Protein AF-A0A0R2G210-F1 (afdb_monomer_lite)

pLDDT: mean 85.02, std 11.75, range [29.55, 95.38]

Radius of gyration: 14.19 Å; chains: 1; bounding box: 30×45×33 Å

Sequence (131 aa):
MAQQIDLNSPEFEQIEMVLKRPINDLFAQKYPFKNEHFHQIKPGIWVLPATKTIKTDYWFMSMTTNGGQTILGFADTTTDTHGKPEFRDMMSTGMGIRRIREINEAAGNDILRYLYQFKQDGVGTLHKLQK

Foldseek 3Di:
DPPPDDLPDPLLQQKWKWFPAQDDPVNQVVQAAPPWTWDDPDVSWTWTFLDDDPVWTKIWIWHQDPVRIIITWIFTWDQPPVRDTDTDDTGHNSNSLSVVCVVPVVSSVSSVVSSVVCVVVVRIDMDGDDD

Structure (mmCIF, N/CA/C/O backbone):
data_AF-A0A0R2G210-F1
#
_entry.id   AF-A0A0R2G210-F1
#
loop_
_atom_site.group_PDB
_atom_site.id
_atom_site.type_symbol
_atom_site.label_atom_id
_atom_site.label_alt_id
_atom_site.label_comp_id
_atom_site.label_asym_id
_atom_site.label_entity_id
_atom_site.label_seq_id
_atom_site.pdbx_PDB_ins_code
_atom_site.Cartn_x
_atom_site.Cartn_y
_atom_site.Cartn_z
_atom_site.occupancy
_atom_site.B_iso_or_equiv
_atom_site.auth_seq_id
_atom_site.auth_comp_id
_atom_site.auth_asym_id
_atom_site.auth_atom_id
_atom_site.pdbx_PDB_model_num
ATOM 1 N N . MET A 1 1 ? -5.857 21.664 12.047 1.00 29.55 1 MET A N 1
ATOM 2 C CA . MET A 1 1 ? -4.919 21.974 10.947 1.00 29.55 1 MET A CA 1
ATOM 3 C C . MET A 1 1 ? -4.435 20.658 10.366 1.00 29.55 1 MET A C 1
ATOM 5 O O . MET A 1 1 ? -3.957 19.829 11.130 1.00 29.55 1 MET A O 1
ATOM 9 N N . ALA A 1 2 ? -4.657 20.403 9.075 1.00 37.34 2 ALA A N 1
ATOM 10 C CA . ALA A 1 2 ? -4.127 19.205 8.431 1.00 37.34 2 ALA A CA 1
ATOM 11 C C . ALA A 1 2 ? -2.600 19.342 8.376 1.00 37.34 2 ALA A C 1
ATOM 13 O O . ALA A 1 2 ? -2.110 20.308 7.800 1.00 37.34 2 ALA A O 1
ATOM 14 N N . GLN A 1 3 ? -1.860 18.432 9.015 1.00 52.97 3 GLN A N 1
ATOM 15 C CA . GLN A 1 3 ? -0.412 18.370 8.823 1.00 52.97 3 GLN A CA 1
ATOM 16 C C . GLN A 1 3 ? -0.159 18.145 7.331 1.00 52.97 3 GLN A C 1
ATOM 18 O O . GLN A 1 3 ? -0.600 17.140 6.768 1.00 52.97 3 GLN A O 1
ATOM 23 N N . GLN A 1 4 ? 0.484 19.114 6.686 1.00 60.97 4 GLN A N 1
ATOM 24 C CA . GLN A 1 4 ? 0.978 18.958 5.330 1.00 60.97 4 GLN A CA 1
ATOM 25 C C . GLN A 1 4 ? 2.199 18.045 5.425 1.00 60.97 4 GLN A C 1
ATOM 27 O O . GLN A 1 4 ? 3.242 18.442 5.934 1.00 60.97 4 GLN A O 1
ATOM 32 N N . ILE A 1 5 ? 2.019 16.784 5.040 1.00 66.88 5 ILE A N 1
ATOM 33 C CA . ILE A 1 5 ? 3.095 15.798 5.013 1.00 66.88 5 ILE A CA 1
ATOM 34 C C . ILE A 1 5 ? 3.965 16.127 3.797 1.00 66.88 5 ILE A C 1
ATOM 36 O O . ILE A 1 5 ? 3.498 16.012 2.663 1.00 66.88 5 ILE A O 1
ATOM 40 N N . ASP A 1 6 ? 5.202 16.564 4.032 1.00 77.44 6 ASP A N 1
ATOM 41 C CA . ASP A 1 6 ? 6.194 16.707 2.968 1.00 77.44 6 ASP A CA 1
ATOM 42 C C . ASP A 1 6 ? 6.681 15.314 2.556 1.00 77.44 6 ASP A C 1
ATOM 44 O O . ASP A 1 6 ? 7.287 14.592 3.341 1.00 77.44 6 ASP A O 1
ATOM 48 N N . LEU A 1 7 ? 6.384 14.928 1.316 1.00 75.19 7 LEU A N 1
ATOM 49 C CA . LEU A 1 7 ? 6.692 13.605 0.771 1.00 75.19 7 LEU A CA 1
ATOM 50 C C . LEU A 1 7 ? 8.194 13.366 0.559 1.00 75.19 7 LEU A C 1
ATOM 52 O O . LEU A 1 7 ? 8.592 12.228 0.318 1.00 75.19 7 LEU A O 1
ATOM 56 N N . ASN A 1 8 ? 9.007 14.423 0.588 1.00 77.31 8 ASN A N 1
ATOM 57 C CA . ASN A 1 8 ? 10.454 14.338 0.404 1.00 77.31 8 ASN A CA 1
ATOM 58 C C . ASN A 1 8 ? 11.207 14.372 1.740 1.00 77.31 8 ASN A C 1
ATOM 60 O O . ASN A 1 8 ? 12.433 14.248 1.757 1.00 77.31 8 ASN A O 1
ATOM 64 N N . SER A 1 9 ? 10.497 14.552 2.855 1.00 83.00 9 SER A N 1
ATOM 65 C CA . SER A 1 9 ? 11.123 14.645 4.163 1.00 83.00 9 SER A CA 1
ATOM 66 C C . SER A 1 9 ? 11.419 13.249 4.735 1.00 83.00 9 SER A C 1
ATOM 68 O O . SER A 1 9 ? 10.664 12.303 4.490 1.00 83.00 9 SER A O 1
ATOM 70 N N . PRO A 1 10 ? 12.492 13.074 5.528 1.00 83.62 10 PRO A N 1
ATOM 71 C CA . PRO A 1 10 ? 12.777 11.799 6.195 1.00 83.62 10 PRO A CA 1
ATOM 72 C C . PRO A 1 10 ? 11.634 11.316 7.103 1.00 83.62 10 PRO A C 1
ATOM 74 O O . PRO A 1 10 ? 11.464 10.122 7.335 1.00 83.62 10 PRO A O 1
ATOM 77 N N . GLU A 1 11 ? 10.818 12.237 7.617 1.00 84.69 11 GLU A N 1
ATOM 78 C CA . GLU A 1 11 ? 9.634 11.931 8.418 1.00 84.69 11 GLU A CA 1
ATOM 79 C C . GLU A 1 11 ? 8.543 11.224 7.611 1.00 84.69 11 GLU A C 1
ATOM 81 O O . GLU A 1 11 ? 7.731 10.515 8.207 1.00 84.69 11 GLU A O 1
ATOM 86 N N . PHE A 1 12 ? 8.517 11.381 6.283 1.00 85.75 12 PHE A N 1
ATOM 87 C CA . PHE A 1 12 ? 7.564 10.681 5.430 1.00 85.75 12 PHE A CA 1
ATOM 88 C C . PHE A 1 12 ? 7.731 9.166 5.511 1.00 85.75 12 PHE A C 1
ATOM 90 O O . PHE A 1 12 ? 6.740 8.448 5.567 1.00 85.75 12 PHE A O 1
ATOM 97 N N . GLU A 1 13 ? 8.962 8.662 5.619 1.00 88.88 13 GLU A N 1
ATOM 98 C CA . GLU A 1 13 ? 9.223 7.225 5.773 1.00 88.88 13 GLU A CA 1
ATOM 99 C C . GLU A 1 13 ? 8.646 6.644 7.067 1.00 88.88 13 GLU A C 1
ATOM 101 O O . GLU A 1 13 ? 8.501 5.433 7.198 1.00 88.88 13 GLU A O 1
ATOM 106 N N . GLN A 1 14 ? 8.287 7.489 8.029 1.00 87.38 14 GLN A N 1
ATOM 107 C CA . GLN A 1 14 ? 7.692 7.078 9.298 1.00 87.38 14 GLN A CA 1
ATOM 108 C C . GLN A 1 14 ? 6.160 7.108 9.257 1.00 87.38 14 GLN A C 1
ATOM 110 O O . GLN A 1 14 ? 5.519 6.994 10.298 1.00 87.38 14 GLN A O 1
ATOM 115 N N . ILE A 1 15 ? 5.556 7.301 8.081 1.00 89.44 15 ILE A N 1
ATOM 116 C CA . ILE A 1 15 ? 4.104 7.320 7.925 1.00 89.44 15 ILE A CA 1
ATOM 117 C C . ILE A 1 15 ? 3.546 5.902 7.787 1.00 89.44 15 ILE A C 1
ATOM 119 O O . ILE A 1 15 ? 4.014 5.105 6.972 1.00 89.44 15 ILE A O 1
ATOM 123 N N . GLU A 1 16 ? 2.473 5.635 8.525 1.00 89.94 16 GLU A N 1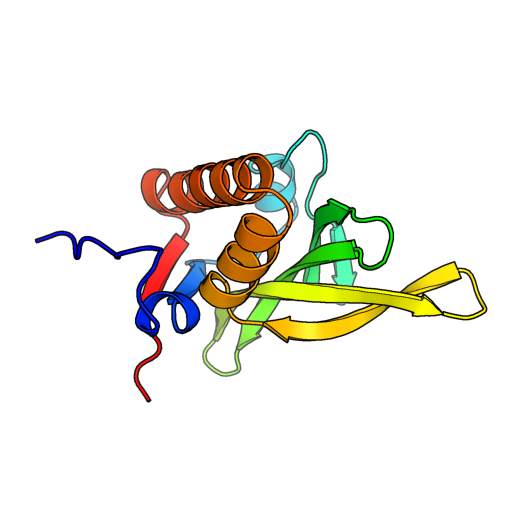
ATOM 124 C CA . GLU A 1 16 ? 1.660 4.427 8.439 1.00 89.94 16 GLU A CA 1
ATOM 125 C C . GLU A 1 16 ? 0.211 4.753 8.082 1.00 89.94 16 GLU A C 1
ATOM 127 O O . GLU A 1 16 ? -0.398 5.682 8.612 1.00 89.94 16 GLU A O 1
ATOM 132 N N . MET A 1 17 ? -0.370 3.948 7.202 1.00 93.12 17 MET A N 1
ATOM 133 C CA . MET A 1 17 ? -1.799 3.906 6.950 1.00 93.12 17 MET A CA 1
ATOM 134 C C . MET A 1 17 ? -2.441 2.967 7.965 1.00 93.12 17 MET A C 1
ATOM 136 O O . MET A 1 17 ? -2.272 1.751 7.893 1.00 93.12 17 MET A O 1
ATOM 140 N N . VAL A 1 18 ? -3.212 3.540 8.884 1.00 93.00 18 VAL A N 1
ATOM 141 C CA . VAL A 1 18 ? -4.000 2.798 9.868 1.00 93.00 18 VAL A CA 1
ATOM 142 C C . VAL A 1 18 ? -5.445 2.751 9.392 1.00 93.00 18 VAL A C 1
ATOM 144 O O . VAL A 1 18 ? -6.092 3.785 9.215 1.00 93.00 18 VAL A O 1
ATOM 147 N N . LEU A 1 19 ? -5.965 1.548 9.185 1.00 93.19 19 LEU A N 1
ATOM 148 C CA . LEU A 1 19 ? -7.356 1.295 8.840 1.00 93.19 19 LEU A CA 1
ATOM 149 C C . LEU A 1 19 ? -8.199 1.205 10.115 1.00 93.19 19 LEU A C 1
ATOM 151 O O . LEU A 1 19 ? -7.799 0.610 11.116 1.00 93.19 19 LEU A O 1
ATOM 155 N N . LYS A 1 20 ? -9.411 1.765 10.071 1.00 91.81 20 LYS A N 1
ATOM 156 C CA . LYS A 1 20 ? -10.354 1.726 11.202 1.00 91.81 20 LYS A CA 1
ATOM 157 C C . LYS A 1 20 ? -10.905 0.328 11.474 1.00 91.81 20 LYS A C 1
ATOM 159 O O . LYS A 1 20 ? -11.448 0.085 12.549 1.00 91.81 20 LYS A O 1
ATOM 164 N N . ARG A 1 21 ? -10.859 -0.552 10.473 1.00 90.38 21 ARG A N 1
ATOM 165 C CA . ARG A 1 21 ? -11.337 -1.934 10.536 1.00 90.38 21 ARG A CA 1
ATOM 166 C C . ARG A 1 21 ? -10.404 -2.837 9.726 1.00 90.38 21 ARG A C 1
ATOM 168 O O . ARG A 1 21 ? -9.824 -2.352 8.752 1.00 90.38 21 ARG A O 1
ATOM 175 N N . PRO A 1 22 ? -10.312 -4.129 10.078 1.00 91.12 22 PRO A N 1
ATOM 176 C CA . PRO A 1 22 ? -9.615 -5.113 9.263 1.00 91.12 22 PRO A CA 1
ATOM 177 C C . PRO A 1 22 ? -10.175 -5.191 7.846 1.00 91.12 22 PRO A C 1
ATOM 179 O O . PRO A 1 22 ? -11.379 -5.015 7.632 1.00 91.12 22 PRO A O 1
ATOM 182 N N . ILE A 1 23 ? -9.300 -5.507 6.891 1.00 92.00 23 ILE A N 1
ATOM 183 C CA . ILE A 1 23 ? -9.722 -5.836 5.530 1.00 92.00 23 ILE A CA 1
ATOM 184 C C . ILE A 1 23 ? -10.561 -7.122 5.572 1.00 92.00 23 ILE A C 1
ATOM 186 O O . ILE A 1 23 ? -10.225 -8.093 6.254 1.00 92.00 23 ILE A O 1
ATOM 190 N N . ASN A 1 24 ? -11.670 -7.099 4.840 1.00 92.56 24 ASN A N 1
ATOM 191 C CA . ASN A 1 24 ? -12.559 -8.225 4.578 1.00 92.56 24 ASN A CA 1
ATOM 192 C C . ASN A 1 24 ? -12.950 -8.229 3.089 1.00 92.56 24 ASN A C 1
ATOM 194 O O . ASN A 1 24 ? -12.565 -7.318 2.355 1.00 92.56 24 ASN A O 1
ATOM 198 N N . ASP A 1 25 ? -13.748 -9.205 2.652 1.00 93.75 25 ASP A N 1
ATOM 199 C CA . ASP A 1 25 ? -14.158 -9.321 1.243 1.00 93.75 25 ASP A CA 1
ATOM 200 C C . ASP A 1 25 ? -14.859 -8.063 0.717 1.00 93.75 25 ASP A C 1
ATOM 202 O O . ASP A 1 25 ? -14.602 -7.622 -0.401 1.00 93.75 25 ASP A O 1
ATOM 206 N N . LEU A 1 26 ? -15.709 -7.435 1.538 1.00 95.19 26 LEU A N 1
ATOM 207 C CA . LEU A 1 26 ? -16.402 -6.205 1.156 1.00 95.19 26 LEU A CA 1
ATOM 208 C C . LEU A 1 26 ? -15.415 -5.052 0.934 1.00 95.19 26 LEU A C 1
ATOM 210 O O . LEU A 1 26 ? -15.547 -4.304 -0.032 1.00 95.19 26 LEU A O 1
ATOM 214 N N . PHE A 1 27 ? -14.418 -4.908 1.811 1.00 94.44 27 PHE A N 1
ATOM 215 C CA . PHE A 1 27 ? -13.350 -3.926 1.640 1.00 94.44 27 PHE A CA 1
ATOM 216 C C . PHE A 1 27 ? -12.541 -4.225 0.373 1.00 94.44 27 PHE A C 1
ATOM 218 O O . PHE A 1 27 ? -12.317 -3.324 -0.431 1.00 94.44 27 PHE A O 1
ATOM 225 N N . ALA A 1 28 ? -12.152 -5.487 0.170 1.00 94.31 28 ALA A N 1
ATOM 226 C CA . ALA A 1 28 ? -11.374 -5.921 -0.985 1.00 94.31 28 ALA A CA 1
ATOM 227 C C . ALA A 1 28 ? -12.091 -5.646 -2.316 1.00 94.31 28 ALA A C 1
ATOM 229 O O . ALA A 1 28 ? -11.458 -5.206 -3.273 1.00 94.31 28 ALA A O 1
ATOM 230 N N . GLN A 1 29 ? -13.409 -5.846 -2.374 1.00 94.62 29 GLN A N 1
ATOM 231 C CA . GLN A 1 29 ? -14.220 -5.536 -3.556 1.00 94.62 29 GLN A CA 1
ATOM 232 C C . GLN A 1 29 ? -14.398 -4.030 -3.764 1.00 94.62 29 GLN A C 1
ATOM 234 O O . GLN A 1 29 ? -14.340 -3.554 -4.895 1.00 94.62 29 GLN A O 1
ATOM 239 N N . LYS A 1 30 ? -14.608 -3.273 -2.679 1.00 95.38 30 LYS A N 1
ATOM 240 C CA . LYS A 1 30 ? -14.861 -1.828 -2.741 1.00 95.38 30 LYS A CA 1
ATOM 241 C C . LYS A 1 30 ? -13.624 -1.024 -3.151 1.00 95.38 30 LYS A C 1
ATOM 243 O O . LYS A 1 30 ? -13.769 0.019 -3.784 1.00 95.38 30 LYS A O 1
ATOM 248 N N . TYR A 1 31 ? -12.435 -1.492 -2.780 1.00 94.69 31 TYR A N 1
ATOM 249 C CA . TYR A 1 31 ? -11.176 -0.777 -2.972 1.00 94.69 31 TYR A CA 1
ATOM 250 C C . TYR A 1 31 ? -10.199 -1.574 -3.852 1.00 94.69 31 TYR A C 1
ATOM 252 O O . TYR A 1 31 ? -9.238 -2.140 -3.332 1.00 94.69 31 TYR A O 1
ATOM 260 N N . PRO A 1 32 ? -10.425 -1.648 -5.178 1.00 94.94 32 PRO A N 1
ATOM 261 C CA . PRO A 1 32 ? -9.430 -2.175 -6.104 1.00 94.94 32 PRO A CA 1
ATOM 262 C C . PRO A 1 32 ? -8.300 -1.172 -6.355 1.00 94.94 32 PRO A C 1
ATOM 264 O O . PRO A 1 32 ? -8.503 0.044 -6.322 1.00 94.94 32 PRO A O 1
ATOM 267 N N . PHE A 1 33 ? -7.128 -1.681 -6.730 1.00 94.81 33 PHE A N 1
ATOM 268 C CA . PHE A 1 33 ? -6.026 -0.880 -7.257 1.00 94.81 33 PHE A CA 1
ATOM 269 C C . PHE A 1 33 ? -5.613 -1.402 -8.632 1.00 94.81 33 PHE A C 1
ATOM 271 O O . PHE A 1 33 ? -5.212 -2.550 -8.764 1.00 94.81 33 PHE A O 1
ATOM 278 N N . LYS A 1 34 ? -5.707 -0.566 -9.675 1.00 91.00 34 LYS A N 1
ATOM 279 C CA . LYS A 1 34 ? -5.347 -0.934 -11.063 1.00 91.00 34 LYS A CA 1
ATOM 280 C C . LYS A 1 34 ? -5.999 -2.246 -11.550 1.00 91.00 34 LYS A C 1
ATOM 282 O O . LYS A 1 34 ? -5.366 -3.019 -12.258 1.00 91.00 34 LYS A O 1
ATOM 287 N N . ASN A 1 35 ? -7.275 -2.447 -11.207 1.00 89.62 35 ASN A N 1
ATOM 288 C CA . ASN A 1 35 ? -8.085 -3.650 -11.478 1.00 89.62 35 ASN A CA 1
ATOM 289 C C . ASN A 1 35 ? -7.719 -4.901 -10.662 1.00 89.62 35 ASN A C 1
ATOM 291 O O . ASN A 1 35 ? -8.352 -5.937 -10.841 1.00 89.62 35 ASN A O 1
ATOM 295 N N . GLU A 1 36 ? -6.755 -4.804 -9.751 1.00 93.12 36 GLU A N 1
ATOM 296 C CA . GLU A 1 36 ? -6.431 -5.859 -8.797 1.00 93.12 36 GLU A CA 1
ATOM 297 C C . GLU A 1 36 ? -7.183 -5.637 -7.481 1.00 93.12 36 GLU A C 1
ATOM 299 O O . GLU A 1 36 ? -7.482 -4.501 -7.094 1.00 93.12 36 GLU A O 1
ATOM 304 N N . HIS A 1 37 ? -7.466 -6.727 -6.772 1.00 94.38 37 HIS A N 1
ATOM 305 C CA . HIS A 1 37 ? -8.163 -6.707 -5.489 1.00 94.38 37 HIS A CA 1
ATOM 306 C C . HIS A 1 37 ? -7.274 -7.242 -4.368 1.00 94.38 37 HIS A C 1
ATOM 308 O O . HIS A 1 37 ? -6.300 -7.95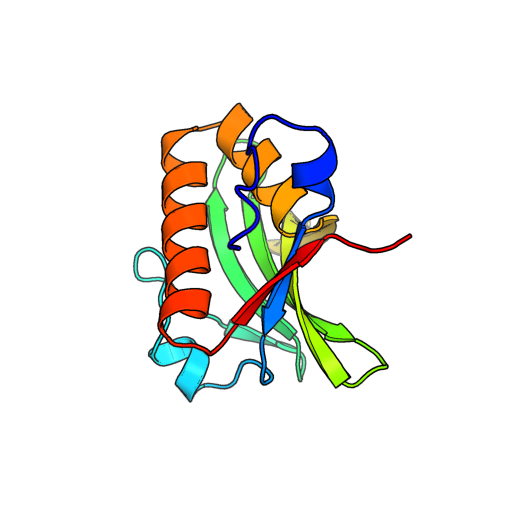7 -4.596 1.00 94.38 37 HIS A O 1
ATOM 314 N N . PHE A 1 38 ? -7.604 -6.884 -3.127 1.00 94.50 38 PHE A N 1
ATOM 315 C CA . PHE A 1 38 ? -6.972 -7.535 -1.988 1.00 94.50 38 PHE A CA 1
ATOM 316 C C . PHE A 1 38 ? -7.352 -9.018 -1.960 1.00 94.50 38 PHE A C 1
ATOM 318 O O . PHE A 1 38 ? -8.528 -9.372 -2.016 1.00 94.50 38 PHE A O 1
ATOM 325 N N . HIS A 1 39 ? -6.351 -9.874 -1.791 1.00 92.19 39 HIS A N 1
ATOM 326 C CA . HIS A 1 39 ? -6.518 -11.309 -1.619 1.00 92.19 39 HIS A CA 1
ATOM 327 C C . HIS A 1 39 ? -6.036 -11.728 -0.237 1.00 92.19 39 HIS A C 1
ATOM 329 O O . HIS A 1 39 ? -4.955 -11.336 0.211 1.00 92.19 39 HIS A O 1
ATOM 335 N N . GLN A 1 40 ? -6.838 -12.539 0.446 1.00 91.88 40 GLN A N 1
ATOM 336 C CA . GLN A 1 40 ? -6.449 -13.099 1.728 1.00 91.88 40 GLN A CA 1
ATOM 337 C C . GLN A 1 40 ? -5.503 -14.279 1.505 1.00 91.88 40 GLN A C 1
ATOM 339 O O . GLN A 1 40 ? -5.887 -15.284 0.914 1.00 91.88 40 GLN A O 1
ATOM 344 N N . ILE A 1 41 ? -4.269 -14.170 1.999 1.00 87.62 41 ILE A N 1
ATOM 345 C CA . ILE A 1 41 ? -3.274 -15.256 1.903 1.00 87.62 41 ILE A CA 1
ATOM 346 C C . ILE A 1 41 ? -3.215 -16.103 3.174 1.00 87.62 41 ILE A C 1
ATOM 348 O O . ILE A 1 41 ? -2.810 -17.263 3.133 1.00 87.62 41 ILE A O 1
ATOM 352 N N . LYS A 1 42 ? -3.615 -15.522 4.309 1.00 85.75 42 LYS A N 1
ATOM 353 C CA . LYS A 1 42 ? -3.787 -16.169 5.617 1.00 85.75 42 LYS A CA 1
ATOM 354 C C . LYS A 1 42 ? -4.878 -15.417 6.388 1.00 85.75 42 LYS A C 1
ATOM 356 O O . LYS A 1 42 ? -5.107 -14.245 6.087 1.00 85.75 42 LYS A O 1
ATOM 361 N N . PRO A 1 43 ? -5.529 -16.024 7.395 1.00 85.81 43 PRO A N 1
ATOM 362 C CA . PRO A 1 43 ? -6.513 -15.322 8.216 1.00 85.81 43 PRO A CA 1
ATOM 363 C C . PRO A 1 43 ? -5.968 -13.986 8.744 1.00 85.81 43 PRO A C 1
ATOM 365 O O . PRO A 1 43 ? -4.933 -13.947 9.405 1.00 85.81 43 PRO A O 1
ATOM 368 N N . GLY A 1 44 ? -6.645 -12.888 8.403 1.00 83.94 44 GLY A N 1
ATOM 369 C CA . GLY A 1 44 ? -6.262 -11.530 8.812 1.00 83.94 44 GLY A CA 1
ATOM 370 C C . GLY A 1 44 ? -5.082 -10.901 8.056 1.00 83.94 44 GLY A C 1
ATOM 371 O O . GLY A 1 44 ? -4.760 -9.749 8.336 1.00 83.94 44 GLY A O 1
ATOM 372 N N . ILE A 1 45 ? -4.474 -11.603 7.091 1.00 87.50 45 ILE A N 1
ATOM 373 C CA . ILE A 1 45 ? -3.397 -11.086 6.236 1.00 87.50 45 ILE A CA 1
ATOM 374 C C . ILE A 1 45 ? -3.894 -11.000 4.797 1.00 87.50 45 ILE A C 1
ATOM 376 O O . ILE A 1 45 ? -4.164 -12.015 4.147 1.00 87.50 45 ILE A O 1
ATOM 380 N N . TRP A 1 46 ? -3.967 -9.769 4.304 1.00 92.56 46 TRP A N 1
ATOM 381 C CA . TRP A 1 46 ? -4.422 -9.449 2.956 1.00 92.56 46 TRP A CA 1
ATOM 382 C C . TRP A 1 46 ? -3.315 -8.770 2.176 1.00 92.56 46 TRP A C 1
ATOM 384 O O . TRP A 1 46 ? -2.602 -7.925 2.720 1.00 92.56 46 TRP A O 1
ATOM 394 N N . VAL A 1 47 ? -3.198 -9.121 0.901 1.00 92.88 47 VAL A N 1
ATOM 395 C CA . VAL A 1 47 ? -2.179 -8.572 0.010 1.00 92.88 47 VAL A CA 1
ATOM 396 C C . VAL A 1 47 ? -2.787 -8.118 -1.305 1.00 92.88 47 VAL A C 1
ATOM 398 O O . VAL A 1 47 ? -3.783 -8.676 -1.757 1.00 92.88 47 VAL A O 1
ATOM 401 N N . LEU A 1 48 ? -2.192 -7.096 -1.905 1.00 93.25 48 LEU A N 1
ATOM 402 C CA . LEU A 1 48 ? -2.603 -6.527 -3.188 1.00 93.25 48 LEU A CA 1
ATOM 403 C C . LEU A 1 48 ? -1.343 -6.070 -3.934 1.00 93.25 4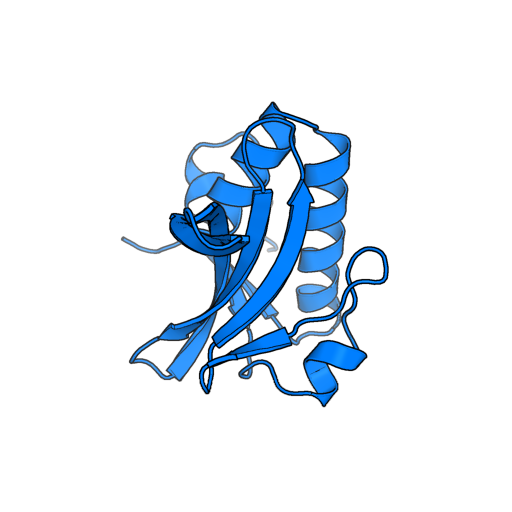8 LEU A C 1
ATOM 405 O O . LEU A 1 48 ? -0.524 -5.377 -3.323 1.00 93.25 48 LEU A O 1
ATOM 409 N N . PRO A 1 49 ? -1.151 -6.415 -5.218 1.00 91.44 49 PRO A N 1
ATOM 410 C CA . PRO A 1 49 ? -0.017 -5.913 -5.986 1.00 91.44 49 PRO A CA 1
ATOM 411 C C . PRO A 1 49 ? -0.022 -4.378 -6.031 1.00 91.44 49 PRO A C 1
ATOM 413 O O . PRO A 1 49 ? -1.023 -3.763 -6.392 1.00 91.44 49 PRO A O 1
ATOM 416 N N . ALA A 1 50 ? 1.097 -3.747 -5.672 1.00 90.81 50 ALA A N 1
ATOM 417 C CA . ALA A 1 50 ? 1.252 -2.294 -5.743 1.00 90.81 50 ALA A CA 1
ATOM 418 C C . ALA A 1 50 ? 1.998 -1.879 -7.013 1.00 90.81 50 ALA A C 1
ATOM 420 O O . ALA A 1 50 ? 1.569 -0.997 -7.754 1.00 90.81 50 ALA A O 1
ATOM 421 N N . THR A 1 51 ? 3.135 -2.511 -7.286 1.00 88.00 51 THR A N 1
ATOM 422 C CA . THR A 1 51 ? 3.872 -2.302 -8.533 1.00 88.00 51 THR A CA 1
ATOM 423 C C . THR A 1 51 ? 4.843 -3.448 -8.773 1.00 88.00 51 THR A C 1
ATOM 425 O O . THR A 1 51 ? 5.293 -4.107 -7.839 1.00 88.00 51 THR A O 1
ATOM 428 N N . LYS A 1 52 ? 5.189 -3.661 -10.037 1.00 81.75 52 LYS A N 1
ATOM 429 C CA . LYS A 1 52 ? 6.149 -4.664 -10.481 1.00 81.75 52 LYS A CA 1
ATOM 430 C C . LYS A 1 52 ? 7.319 -3.961 -11.144 1.00 81.75 52 LYS A C 1
ATOM 432 O O . LYS A 1 52 ? 7.128 -3.133 -12.034 1.00 81.75 52 LYS A O 1
ATOM 437 N N . THR A 1 53 ? 8.528 -4.290 -10.713 1.00 73.69 53 THR A N 1
ATOM 438 C CA . THR A 1 53 ? 9.762 -3.855 -11.372 1.00 73.69 53 THR A CA 1
ATOM 439 C C . THR A 1 53 ? 10.494 -5.073 -11.925 1.00 73.69 53 THR A C 1
ATOM 441 O O . THR A 1 53 ? 10.131 -6.211 -11.646 1.00 73.69 53 THR A O 1
ATOM 444 N N . ILE A 1 54 ? 11.557 -4.854 -12.703 1.00 73.00 54 ILE A N 1
ATOM 445 C CA . ILE A 1 54 ? 12.373 -5.955 -13.244 1.00 73.00 54 ILE A CA 1
ATOM 446 C C . ILE A 1 54 ? 13.014 -6.791 -12.119 1.00 73.00 54 ILE A C 1
ATOM 448 O O . ILE A 1 54 ? 13.277 -7.974 -12.310 1.00 73.00 54 ILE A O 1
ATOM 452 N N . LYS A 1 55 ? 13.289 -6.180 -10.958 1.00 70.31 55 LYS A N 1
ATOM 453 C CA . LYS A 1 55 ? 14.052 -6.805 -9.865 1.00 70.31 55 LYS A CA 1
ATOM 454 C C . LYS A 1 55 ? 13.211 -7.175 -8.647 1.00 70.31 55 LYS A C 1
ATOM 456 O O . LYS A 1 55 ? 13.601 -8.064 -7.897 1.00 70.31 55 LYS A O 1
ATOM 461 N N . THR A 1 56 ? 12.110 -6.470 -8.423 1.00 75.88 56 THR A N 1
ATOM 462 C CA . THR A 1 56 ? 11.335 -6.559 -7.184 1.00 75.88 56 THR A CA 1
ATOM 463 C C . THR A 1 56 ? 9.871 -6.256 -7.454 1.00 75.88 56 THR A C 1
ATOM 465 O O . THR A 1 56 ? 9.546 -5.264 -8.115 1.00 75.88 56 THR A O 1
ATOM 468 N N . ASP A 1 57 ? 9.005 -7.086 -6.891 1.00 86.00 57 ASP A N 1
ATOM 469 C CA . ASP A 1 57 ? 7.565 -6.874 -6.877 1.00 86.00 57 ASP A CA 1
ATOM 470 C C . ASP A 1 57 ? 7.189 -6.285 -5.512 1.00 86.00 57 ASP A C 1
ATOM 472 O O . ASP A 1 57 ? 7.511 -6.862 -4.473 1.00 86.00 57 ASP A O 1
ATOM 476 N N . TYR A 1 58 ? 6.521 -5.134 -5.511 1.00 88.25 58 TYR A N 1
ATOM 477 C CA . TYR A 1 58 ? 6.027 -4.477 -4.304 1.00 88.25 58 TYR A CA 1
ATOM 478 C C . TYR A 1 58 ? 4.545 -4.768 -4.129 1.00 88.25 58 TYR A C 1
ATOM 480 O O . TYR A 1 58 ? 3.745 -4.574 -5.050 1.00 88.25 58 TYR A O 1
ATOM 488 N N . TRP A 1 59 ? 4.172 -5.170 -2.921 1.00 90.88 59 TRP A N 1
ATOM 489 C CA . TRP A 1 59 ? 2.799 -5.492 -2.556 1.00 90.88 59 TRP A CA 1
ATOM 490 C C . TRP A 1 59 ? 2.359 -4.642 -1.377 1.00 90.88 59 TRP A C 1
ATOM 492 O O . TRP A 1 59 ? 3.126 -4.426 -0.441 1.00 90.88 59 TRP A O 1
ATOM 502 N N . PHE A 1 60 ? 1.107 -4.198 -1.396 1.00 91.00 60 PHE A N 1
ATOM 503 C CA . PHE A 1 60 ? 0.438 -3.770 -0.179 1.00 91.00 60 PHE A CA 1
ATOM 504 C C . PHE A 1 60 ? 0.225 -4.989 0.708 1.00 91.00 60 PHE A C 1
ATOM 506 O O . PHE A 1 60 ? -0.230 -6.029 0.229 1.00 91.00 60 PHE A O 1
ATOM 513 N N . MET A 1 61 ? 0.495 -4.841 1.999 1.00 91.19 61 MET A N 1
ATOM 514 C CA . MET A 1 61 ? 0.266 -5.887 2.985 1.00 91.19 61 MET A CA 1
ATOM 515 C C . MET A 1 61 ? -0.487 -5.309 4.174 1.00 91.19 61 MET A C 1
ATOM 517 O O . MET A 1 61 ? -0.064 -4.322 4.777 1.00 91.19 61 MET A O 1
ATOM 521 N N . SER A 1 62 ? -1.620 -5.922 4.503 1.00 90.31 62 SER A N 1
ATOM 522 C CA . SER A 1 62 ? -2.389 -5.580 5.691 1.00 90.31 62 SER A CA 1
ATOM 523 C C . SER A 1 62 ? -2.062 -6.532 6.831 1.00 90.31 62 SER A C 1
ATOM 525 O O . SER A 1 62 ? -2.089 -7.752 6.655 1.00 90.31 62 SER A O 1
ATOM 527 N N . MET A 1 63 ? -1.783 -5.964 8.002 1.00 83.75 63 MET A N 1
ATOM 528 C CA . MET A 1 63 ? -1.542 -6.703 9.236 1.00 83.75 63 MET A CA 1
ATOM 529 C C . MET A 1 63 ? -2.360 -6.091 10.369 1.00 83.75 63 MET A C 1
ATOM 531 O O . MET A 1 63 ? -2.420 -4.873 10.520 1.00 83.75 63 MET A O 1
ATOM 535 N N . THR A 1 64 ? -2.980 -6.936 11.190 1.00 81.25 64 THR A N 1
ATOM 536 C CA . THR A 1 64 ? -3.581 -6.491 12.452 1.00 81.25 64 THR A CA 1
ATOM 537 C C . THR A 1 64 ? -2.536 -6.599 13.556 1.00 81.25 64 THR A C 1
ATOM 539 O O . THR A 1 64 ? -1.995 -7.676 13.789 1.00 81.25 64 THR A O 1
ATOM 542 N N . THR A 1 65 ? -2.221 -5.484 14.207 1.00 74.19 65 THR A N 1
ATOM 543 C CA . THR A 1 65 ? -1.275 -5.434 15.325 1.00 74.19 65 THR A CA 1
ATOM 544 C C . THR A 1 65 ? -1.912 -5.999 16.596 1.00 74.19 65 THR A C 1
ATOM 546 O O . THR A 1 65 ? -3.135 -6.098 16.708 1.00 74.19 65 THR A O 1
ATOM 549 N N . ASN A 1 66 ? -1.093 -6.313 17.604 1.00 66.06 66 ASN A N 1
ATOM 550 C CA . ASN A 1 66 ? -1.567 -6.836 18.895 1.00 66.06 66 ASN A CA 1
ATOM 551 C C . ASN A 1 66 ? -2.536 -5.885 19.630 1.00 66.06 66 ASN A C 1
ATOM 553 O O . ASN A 1 66 ? -3.286 -6.328 20.493 1.00 66.06 66 ASN A O 1
ATOM 557 N N . GLY A 1 67 ? -2.551 -4.595 19.276 1.00 68.44 67 GLY A N 1
ATOM 558 C CA . GLY A 1 67 ? -3.513 -3.610 19.783 1.00 68.44 67 GLY A CA 1
ATOM 559 C C . GLY A 1 67 ? -4.852 -3.586 19.036 1.00 68.44 67 GLY A C 1
ATOM 560 O O . GLY A 1 67 ? -5.669 -2.706 19.290 1.00 68.44 67 GLY A O 1
ATOM 561 N N . GLY A 1 68 ? -5.072 -4.497 18.081 1.00 76.56 68 GLY A N 1
ATOM 562 C CA . GLY A 1 68 ? -6.283 -4.564 17.257 1.00 76.56 68 GLY A CA 1
ATOM 563 C C . GLY A 1 68 ? -6.333 -3.543 16.117 1.00 76.56 68 GLY A C 1
ATOM 564 O O . GLY A 1 68 ? -7.325 -3.482 15.391 1.00 76.56 68 GLY A O 1
ATOM 565 N N . GLN A 1 69 ? -5.279 -2.745 15.931 1.00 84.44 69 GLN A N 1
ATOM 566 C CA . GLN A 1 69 ? -5.188 -1.794 14.826 1.00 84.44 69 GLN A CA 1
ATOM 567 C C . GLN A 1 69 ? -4.781 -2.519 13.550 1.00 84.44 69 GLN A C 1
ATOM 569 O O . GLN A 1 69 ? -3.848 -3.316 13.549 1.00 84.44 69 GLN A O 1
ATOM 574 N N . THR A 1 70 ? -5.461 -2.231 12.447 1.00 91.06 70 THR A N 1
ATOM 575 C CA . THR A 1 70 ? -5.064 -2.748 11.138 1.00 91.06 70 THR A CA 1
ATOM 576 C C . THR A 1 70 ? -4.164 -1.730 10.461 1.00 91.06 70 THR A C 1
ATOM 578 O O . THR A 1 70 ? -4.599 -0.619 10.180 1.00 91.06 70 THR A O 1
ATOM 581 N N . ILE A 1 71 ? -2.922 -2.107 10.184 1.00 90.88 71 ILE A N 1
ATOM 582 C CA . ILE A 1 71 ? -1.975 -1.290 9.428 1.00 90.88 71 ILE A CA 1
ATOM 583 C C . ILE A 1 71 ? -1.870 -1.802 7.997 1.00 90.88 71 ILE A C 1
ATOM 585 O O . ILE A 1 71 ? -2.029 -2.999 7.737 1.00 90.88 71 ILE A O 1
ATOM 589 N N . LEU A 1 72 ? -1.614 -0.887 7.069 1.00 93.00 72 LEU A N 1
ATOM 590 C CA . LEU A 1 72 ? -1.323 -1.197 5.679 1.00 93.00 72 LEU A CA 1
ATOM 591 C C . LEU A 1 72 ? 0.097 -0.743 5.348 1.00 93.00 72 LEU A C 1
ATOM 593 O O . LEU A 1 72 ? 0.354 0.447 5.184 1.00 93.00 72 LEU A O 1
ATOM 597 N N . GLY A 1 73 ? 1.012 -1.697 5.251 1.00 91.50 73 GLY A N 1
ATOM 598 C CA . GLY A 1 73 ? 2.397 -1.469 4.857 1.00 91.50 73 GLY A CA 1
ATOM 599 C C . GLY A 1 73 ? 2.668 -1.915 3.427 1.00 91.50 73 GLY A C 1
ATOM 600 O O . GLY A 1 73 ? 1.755 -2.258 2.667 1.00 91.50 73 GLY A O 1
ATOM 601 N N . PHE A 1 74 ? 3.950 -1.940 3.092 1.00 93.31 74 PHE A N 1
ATOM 602 C CA . PHE A 1 74 ? 4.455 -2.568 1.880 1.00 93.31 74 PHE A CA 1
ATOM 603 C C . PHE A 1 74 ? 5.326 -3.759 2.241 1.00 93.31 74 PHE A C 1
ATOM 605 O O . PHE A 1 74 ? 5.931 -3.795 3.309 1.00 93.31 74 PHE A O 1
ATOM 612 N N . ALA A 1 75 ? 5.400 -4.717 1.334 1.00 90.75 75 ALA A N 1
ATOM 613 C CA . ALA A 1 75 ? 6.375 -5.784 1.388 1.00 90.75 75 ALA A CA 1
ATOM 614 C C . ALA A 1 75 ? 6.990 -5.962 0.003 1.00 90.75 75 ALA A C 1
ATOM 616 O O . ALA A 1 75 ? 6.291 -5.938 -1.020 1.00 90.75 75 ALA A O 1
ATOM 617 N N . ASP A 1 76 ? 8.299 -6.149 -0.004 1.00 87.00 76 ASP A N 1
ATOM 618 C CA . ASP A 1 76 ? 9.038 -6.627 -1.156 1.00 87.00 76 ASP A CA 1
ATOM 619 C C . ASP A 1 76 ? 8.694 -8.106 -1.306 1.00 87.00 76 ASP A C 1
ATOM 621 O O . ASP A 1 76 ? 8.553 -8.835 -0.325 1.00 87.00 76 ASP A O 1
ATOM 625 N N . THR A 1 77 ? 8.561 -8.588 -2.531 1.00 82.50 77 THR A N 1
ATOM 626 C CA . THR A 1 77 ? 8.407 -10.021 -2.770 1.00 82.50 77 THR A CA 1
ATOM 627 C C . THR A 1 77 ? 9.495 -10.521 -3.689 1.00 82.50 77 THR A C 1
ATOM 629 O O . THR A 1 77 ? 9.798 -9.926 -4.726 1.00 82.50 77 THR A O 1
ATOM 632 N N . THR A 1 78 ? 10.076 -11.646 -3.290 1.00 73.50 78 THR A N 1
ATOM 633 C CA . THR A 1 78 ? 10.851 -12.506 -4.177 1.00 73.50 78 THR A CA 1
ATOM 634 C C . THR A 1 78 ? 10.008 -13.713 -4.539 1.00 73.50 78 THR A C 1
ATOM 636 O O . THR A 1 78 ? 9.097 -14.088 -3.808 1.00 73.50 78 THR A O 1
ATOM 639 N N . THR A 1 79 ? 10.310 -14.349 -5.659 1.00 67.94 79 THR A N 1
ATOM 640 C CA . THR A 1 79 ? 9.719 -15.645 -5.984 1.00 67.94 79 THR A CA 1
ATOM 641 C C . THR A 1 79 ? 10.649 -16.739 -5.474 1.00 67.94 79 THR A C 1
ATOM 643 O O . THR A 1 79 ? 11.846 -16.694 -5.760 1.00 67.94 79 THR A O 1
ATOM 646 N N . ASP A 1 80 ? 10.128 -17.690 -4.699 1.00 70.00 80 ASP A N 1
ATOM 647 C CA . ASP A 1 80 ? 10.901 -18.866 -4.296 1.00 70.00 80 ASP A CA 1
ATOM 648 C C . ASP A 1 80 ? 11.214 -19.778 -5.497 1.00 70.00 80 ASP A C 1
ATOM 650 O O . ASP A 1 80 ? 10.738 -19.585 -6.622 1.00 70.00 80 ASP A O 1
ATOM 654 N N . THR A 1 81 ? 12.004 -20.825 -5.257 1.00 63.38 81 THR A N 1
ATOM 655 C CA . THR A 1 81 ? 12.354 -21.838 -6.268 1.00 63.38 81 THR A CA 1
ATOM 656 C C . THR A 1 81 ? 11.151 -22.625 -6.805 1.00 63.38 81 THR A C 1
ATOM 658 O O . THR A 1 81 ? 11.303 -23.389 -7.755 1.00 63.38 81 THR A O 1
ATOM 661 N N . HIS A 1 82 ? 9.964 -22.457 -6.217 1.00 68.62 82 HIS A N 1
ATOM 662 C CA . HIS A 1 82 ? 8.711 -23.114 -6.584 1.00 68.62 82 HIS A CA 1
ATOM 663 C C . HIS A 1 82 ? 7.676 -22.153 -7.190 1.00 68.62 82 HIS A C 1
ATOM 665 O O . HIS A 1 82 ? 6.531 -22.555 -7.404 1.00 68.62 82 HIS A O 1
ATOM 671 N N . GLY A 1 83 ? 8.051 -20.906 -7.489 1.00 61.78 83 GLY A N 1
ATOM 672 C CA . GLY A 1 83 ? 7.143 -19.942 -8.105 1.00 61.78 83 GLY A CA 1
ATOM 673 C C . GLY A 1 83 ? 6.205 -19.229 -7.124 1.00 61.78 83 GLY A C 1
ATOM 674 O O . GLY A 1 83 ? 5.291 -18.537 -7.572 1.00 61.78 83 GLY A O 1
ATOM 675 N N . LYS A 1 84 ? 6.382 -19.382 -5.806 1.00 69.06 84 LYS A N 1
ATOM 676 C CA . LYS A 1 84 ? 5.524 -18.750 -4.793 1.00 69.06 84 LYS A CA 1
ATOM 677 C C . LYS A 1 84 ? 6.094 -17.400 -4.348 1.00 69.06 84 LYS A C 1
ATOM 679 O O . LYS A 1 84 ? 7.308 -17.276 -4.187 1.00 69.06 84 LYS A O 1
ATOM 684 N N . PRO A 1 85 ? 5.239 -16.387 -4.117 1.00 68.00 85 PRO A N 1
ATOM 685 C CA . PRO A 1 85 ? 5.682 -15.113 -3.569 1.00 68.00 85 PRO A CA 1
ATOM 686 C C . PRO A 1 85 ? 6.101 -15.277 -2.102 1.00 68.00 85 PRO A C 1
ATOM 688 O O . PRO A 1 85 ? 5.296 -15.623 -1.236 1.00 68.00 85 PRO A O 1
ATOM 691 N N . GLU A 1 86 ? 7.368 -14.996 -1.829 1.00 79.56 86 GLU A N 1
ATOM 692 C CA . GLU A 1 86 ? 7.920 -14.819 -0.494 1.00 79.56 86 GLU A CA 1
ATOM 693 C C . GLU A 1 86 ? 7.969 -13.331 -0.172 1.00 79.56 86 GLU A C 1
ATOM 695 O O . GLU A 1 86 ? 8.779 -12.590 -0.731 1.00 79.56 86 GLU A O 1
ATOM 700 N N . PHE A 1 87 ? 7.101 -12.905 0.742 1.00 81.94 87 PHE A N 1
ATOM 701 C CA . PHE A 1 87 ? 7.117 -11.554 1.289 1.00 81.94 87 PHE A CA 1
ATOM 702 C C . PHE A 1 87 ? 8.335 -11.387 2.198 1.00 81.94 87 PHE A C 1
ATOM 704 O O . PHE A 1 87 ? 8.527 -12.150 3.147 1.00 81.94 87 PHE A O 1
ATOM 711 N N . ARG A 1 88 ? 9.154 -10.388 1.893 1.00 79.62 88 ARG A N 1
ATOM 712 C CA . ARG A 1 88 ? 10.349 -9.984 2.630 1.00 79.62 88 ARG A CA 1
ATOM 713 C C . ARG A 1 88 ? 10.239 -8.504 2.976 1.00 79.62 88 ARG A C 1
ATOM 715 O O . ARG A 1 88 ? 9.431 -7.790 2.391 1.00 79.62 88 ARG A O 1
ATOM 722 N N . ASP A 1 89 ? 11.036 -8.089 3.956 1.00 80.25 89 ASP A N 1
ATOM 723 C CA . ASP A 1 89 ? 11.258 -6.686 4.312 1.00 80.25 89 ASP A CA 1
ATOM 724 C C . ASP A 1 89 ? 9.964 -5.862 4.393 1.00 80.25 89 ASP A C 1
ATOM 726 O O . ASP A 1 89 ? 9.648 -5.054 3.522 1.00 80.25 89 ASP A O 1
ATOM 730 N N . MET A 1 90 ? 9.184 -6.075 5.459 1.00 86.38 90 MET A N 1
ATOM 731 C CA . MET A 1 90 ? 8.017 -5.230 5.706 1.00 86.38 90 MET A CA 1
ATOM 732 C C . MET A 1 90 ? 8.452 -3.780 5.915 1.00 86.38 90 MET A C 1
ATOM 734 O O . MET A 1 90 ? 9.303 -3.476 6.752 1.00 86.38 90 MET A O 1
ATOM 738 N N . MET A 1 91 ? 7.807 -2.888 5.181 1.00 90.69 91 MET A N 1
ATOM 739 C CA . MET A 1 91 ? 8.037 -1.457 5.215 1.00 90.69 91 MET A CA 1
ATOM 740 C C . MET A 1 91 ? 6.776 -0.738 5.673 1.00 90.69 91 MET A C 1
ATOM 742 O O . MET A 1 91 ? 5.646 -1.133 5.362 1.00 90.69 91 MET A O 1
ATOM 746 N N . SER A 1 92 ? 6.982 0.383 6.357 1.00 90.81 92 SER A N 1
ATOM 747 C CA . SER A 1 92 ? 5.920 1.355 6.585 1.00 90.81 92 SER A CA 1
ATOM 748 C C . SER A 1 92 ? 5.327 1.824 5.250 1.00 90.81 92 SER A C 1
ATOM 750 O O . SER A 1 92 ? 5.944 1.732 4.180 1.00 90.81 92 SER A O 1
ATOM 752 N N . THR A 1 93 ? 4.121 2.381 5.310 1.00 92.56 93 THR A N 1
ATOM 753 C CA . THR A 1 93 ? 3.440 2.931 4.135 1.00 92.56 93 THR A CA 1
ATOM 754 C C . THR A 1 93 ? 4.293 3.989 3.437 1.00 92.56 93 THR A C 1
ATOM 756 O O . THR A 1 93 ? 4.454 3.963 2.220 1.00 92.56 93 THR A O 1
ATOM 759 N N . GLY A 1 94 ? 4.864 4.915 4.205 1.00 91.88 94 GLY A N 1
ATOM 760 C CA . GLY A 1 94 ? 5.665 6.004 3.665 1.00 91.88 94 GLY A CA 1
ATOM 761 C C . GLY A 1 94 ? 6.969 5.542 3.021 1.00 91.88 94 GLY A C 1
ATOM 762 O O . GLY A 1 94 ? 7.306 6.002 1.930 1.00 91.88 94 GLY A O 1
ATOM 763 N N . MET A 1 95 ? 7.668 4.587 3.642 1.00 92.00 95 MET A N 1
ATOM 764 C CA . MET A 1 95 ? 8.905 4.028 3.091 1.00 92.00 95 MET A CA 1
ATOM 765 C C . MET A 1 95 ? 8.650 3.311 1.762 1.00 92.00 95 MET A C 1
ATOM 767 O O . MET A 1 95 ? 9.362 3.559 0.788 1.00 92.00 95 MET A O 1
ATOM 771 N N . GLY A 1 96 ? 7.594 2.494 1.684 1.00 91.75 96 GLY A N 1
ATOM 772 C CA . GLY A 1 96 ? 7.225 1.824 0.436 1.00 91.75 96 GLY A CA 1
ATOM 773 C C . GLY A 1 96 ? 6.860 2.811 -0.676 1.00 91.75 96 GLY A C 1
ATOM 774 O O . GLY A 1 96 ? 7.353 2.684 -1.795 1.00 91.75 96 GLY A O 1
ATOM 775 N N . ILE A 1 97 ? 6.080 3.857 -0.369 1.00 92.19 97 ILE A N 1
ATOM 776 C CA . ILE A 1 97 ? 5.766 4.917 -1.341 1.00 92.19 97 ILE A CA 1
ATOM 777 C C . ILE A 1 97 ? 7.038 5.600 -1.828 1.00 92.19 97 ILE A C 1
ATOM 779 O O . ILE A 1 97 ? 7.200 5.770 -3.035 1.00 92.19 97 ILE A O 1
ATOM 783 N N . ARG A 1 98 ? 7.933 6.002 -0.918 1.00 91.44 98 ARG A N 1
ATOM 784 C CA . ARG A 1 98 ? 9.179 6.682 -1.283 1.00 91.44 98 ARG A CA 1
ATOM 785 C C . ARG A 1 98 ? 10.011 5.813 -2.220 1.00 91.44 98 ARG A C 1
ATOM 787 O O . ARG A 1 98 ? 10.371 6.269 -3.302 1.00 91.44 98 ARG A O 1
ATOM 794 N N . ARG A 1 99 ? 10.233 4.551 -1.853 1.00 90.44 99 ARG A N 1
ATOM 795 C CA . ARG A 1 99 ? 11.016 3.606 -2.654 1.00 90.44 99 ARG A CA 1
ATOM 796 C C . ARG A 1 99 ? 10.411 3.383 -4.038 1.00 90.44 99 ARG A C 1
ATOM 798 O O . ARG A 1 99 ? 11.127 3.356 -5.033 1.00 90.44 99 ARG A O 1
ATOM 805 N N . ILE A 1 100 ? 9.084 3.298 -4.125 1.00 90.69 100 ILE A N 1
ATOM 806 C CA . ILE A 1 100 ? 8.396 3.195 -5.413 1.00 90.69 100 ILE A CA 1
ATOM 807 C C . ILE A 1 100 ? 8.530 4.496 -6.215 1.00 90.69 100 ILE A C 1
ATOM 809 O O . ILE A 1 100 ? 8.772 4.416 -7.415 1.00 90.69 100 ILE A O 1
ATOM 813 N N . ARG A 1 101 ? 8.432 5.680 -5.590 1.00 90.44 101 ARG A N 1
ATOM 814 C CA . ARG A 1 101 ? 8.613 6.978 -6.272 1.00 90.44 101 ARG A CA 1
ATOM 815 C C . ARG A 1 101 ? 10.025 7.158 -6.827 1.00 90.44 101 ARG A C 1
ATOM 817 O O . ARG A 1 101 ? 10.160 7.699 -7.918 1.00 90.44 101 ARG A O 1
ATOM 824 N N . GLU A 1 102 ? 11.046 6.687 -6.114 1.00 90.25 102 GLU A N 1
ATOM 825 C CA . GLU A 1 102 ? 12.446 6.721 -6.568 1.00 90.25 102 GLU A CA 1
ATOM 826 C C . GLU A 1 102 ? 12.668 5.876 -7.833 1.00 90.25 102 GLU A C 1
ATOM 828 O O . GLU A 1 102 ? 13.501 6.219 -8.669 1.00 90.25 102 GLU A O 1
ATOM 833 N N . ILE A 1 103 ? 11.899 4.797 -8.004 1.00 89.50 103 ILE A N 1
ATOM 834 C CA . ILE A 1 103 ? 11.953 3.933 -9.193 1.00 89.50 103 ILE A CA 1
ATOM 835 C C . ILE A 1 103 ? 11.043 4.468 -10.307 1.00 89.50 103 ILE A C 1
ATOM 837 O O . ILE A 1 103 ? 11.409 4.472 -11.482 1.00 89.50 103 ILE A O 1
ATOM 841 N N . ASN A 1 104 ? 9.825 4.868 -9.946 1.00 89.88 104 ASN A N 1
ATOM 842 C CA . ASN A 1 104 ? 8.796 5.373 -10.841 1.00 89.88 104 ASN A CA 1
ATOM 843 C C . ASN A 1 104 ? 7.873 6.334 -10.078 1.00 89.88 104 ASN A C 1
ATOM 845 O O . ASN A 1 104 ? 6.944 5.925 -9.371 1.00 89.88 104 ASN A O 1
ATOM 849 N N . GLU A 1 105 ? 8.098 7.630 -10.277 1.00 90.69 105 GLU A N 1
ATOM 850 C CA . GLU A 1 105 ? 7.340 8.678 -9.599 1.00 90.69 105 GLU A CA 1
ATOM 851 C C . GLU A 1 105 ? 5.828 8.586 -9.861 1.00 90.69 105 GLU A C 1
ATOM 853 O O . GLU A 1 105 ? 5.028 8.744 -8.936 1.00 90.69 105 GLU A O 1
ATOM 858 N N . ALA A 1 106 ? 5.418 8.277 -11.096 1.00 91.06 106 ALA A N 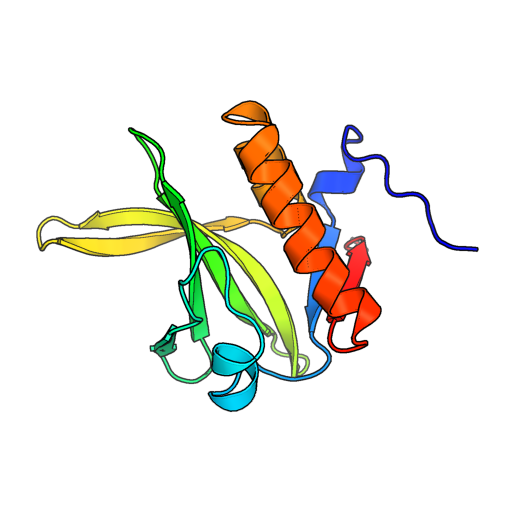1
ATOM 859 C CA . ALA A 1 106 ? 4.006 8.159 -11.447 1.00 91.06 106 ALA A CA 1
ATOM 860 C C . ALA A 1 106 ? 3.324 7.021 -10.672 1.00 91.06 106 ALA A C 1
ATOM 862 O O . ALA A 1 106 ? 2.233 7.214 -10.134 1.00 91.06 106 ALA A O 1
ATOM 863 N N . ALA A 1 107 ? 3.990 5.869 -10.542 1.00 91.00 107 ALA A N 1
ATOM 864 C CA . ALA A 1 107 ? 3.474 4.737 -9.778 1.00 91.00 107 ALA A CA 1
ATOM 865 C C . ALA A 1 107 ? 3.315 5.075 -8.288 1.00 91.00 107 ALA A C 1
ATOM 867 O O . ALA A 1 107 ? 2.291 4.757 -7.687 1.00 91.00 107 ALA A O 1
ATOM 868 N N . GLY A 1 108 ? 4.286 5.769 -7.693 1.00 91.56 108 GLY A N 1
ATOM 869 C CA . GLY A 1 108 ? 4.171 6.194 -6.299 1.00 91.56 108 GLY A CA 1
ATOM 870 C C . GLY A 1 108 ? 3.083 7.253 -6.079 1.00 91.56 108 GLY A C 1
ATOM 871 O O . GLY A 1 108 ? 2.384 7.223 -5.065 1.00 91.56 108 GLY A O 1
ATOM 872 N N . ASN A 1 109 ? 2.861 8.139 -7.055 1.00 90.75 109 ASN A N 1
ATOM 873 C CA . ASN A 1 109 ? 1.758 9.103 -7.024 1.00 90.75 109 ASN A CA 1
ATOM 874 C C . ASN A 1 109 ? 0.378 8.428 -7.166 1.00 90.75 109 ASN A C 1
ATOM 876 O O . ASN A 1 109 ? -0.574 8.855 -6.509 1.00 90.75 109 ASN A O 1
ATOM 880 N N . ASP A 1 110 ? 0.254 7.362 -7.968 1.00 93.31 110 ASP A N 1
ATOM 881 C CA . ASP A 1 110 ? -0.967 6.537 -8.032 1.00 93.31 110 ASP A CA 1
ATOM 882 C C . ASP A 1 110 ? -1.291 5.914 -6.674 1.00 93.31 110 ASP A C 1
ATOM 884 O O . ASP A 1 110 ? -2.428 5.973 -6.206 1.00 93.31 110 ASP A O 1
ATOM 888 N N . ILE A 1 111 ? -0.273 5.345 -6.029 1.00 93.38 111 ILE A N 1
ATOM 889 C CA . ILE A 1 111 ? -0.386 4.726 -4.709 1.00 93.38 111 ILE A CA 1
ATOM 890 C C . ILE A 1 111 ? -0.820 5.757 -3.666 1.00 93.38 111 ILE A C 1
ATOM 892 O O . ILE A 1 111 ? -1.724 5.492 -2.876 1.00 93.38 111 ILE A O 1
ATOM 896 N N . LEU A 1 112 ? -0.221 6.950 -3.673 1.00 91.69 112 LEU A N 1
ATOM 897 C CA . LEU A 1 112 ? -0.634 8.031 -2.782 1.00 91.69 112 LEU A CA 1
ATOM 898 C C . LEU A 1 112 ? -2.112 8.369 -2.967 1.00 91.69 112 LEU A C 1
ATOM 900 O O . LEU A 1 112 ? -2.843 8.411 -1.981 1.00 91.69 112 LEU A O 1
ATOM 904 N N . ARG A 1 113 ? -2.571 8.567 -4.209 1.00 92.56 113 ARG A N 1
ATOM 905 C CA . ARG A 1 113 ? -3.989 8.844 -4.499 1.00 92.56 113 ARG A CA 1
ATOM 906 C C . ARG A 1 113 ? -4.908 7.744 -3.976 1.00 92.56 113 ARG A C 1
ATOM 908 O O . ARG A 1 113 ? -5.915 8.051 -3.342 1.00 92.56 113 ARG A O 1
ATOM 915 N N . TYR A 1 114 ? -4.534 6.488 -4.192 1.00 94.56 114 TYR A N 1
ATOM 916 C CA . TYR A 1 114 ? -5.276 5.333 -3.697 1.00 94.56 114 TYR A CA 1
ATOM 917 C C . TYR A 1 114 ? -5.401 5.335 -2.166 1.00 94.56 114 TYR A C 1
ATOM 919 O O . TYR A 1 114 ? -6.491 5.205 -1.619 1.00 94.56 114 TYR A O 1
ATOM 927 N N . LEU A 1 115 ? -4.308 5.597 -1.451 1.00 92.88 115 LEU A N 1
ATOM 928 C CA . LEU A 1 115 ? -4.320 5.690 0.010 1.00 92.88 115 LEU A CA 1
ATOM 929 C C . LEU A 1 115 ? -5.078 6.926 0.519 1.00 92.88 115 LEU A C 1
ATOM 931 O O . LEU A 1 115 ? -5.747 6.872 1.553 1.00 92.88 115 LEU A O 1
ATOM 935 N N . TYR A 1 116 ? -5.030 8.042 -0.210 1.00 91.25 116 TYR A N 1
ATOM 936 C CA . TYR A 1 116 ? -5.831 9.225 0.101 1.00 91.25 116 TYR A CA 1
ATOM 937 C C . TYR A 1 116 ? -7.335 8.957 -0.012 1.00 91.25 116 TYR A C 1
ATOM 939 O O . TYR A 1 116 ? -8.094 9.517 0.783 1.00 91.25 116 TYR A O 1
ATOM 947 N N . GLN A 1 117 ? -7.769 8.070 -0.913 1.00 93.94 117 GLN A N 1
ATOM 948 C CA . GLN A 1 117 ? -9.168 7.645 -0.996 1.00 93.94 117 GLN A CA 1
ATOM 949 C C . GLN A 1 117 ? -9.644 7.025 0.325 1.00 93.94 117 GLN A C 1
ATOM 951 O O . GLN A 1 117 ? -10.745 7.315 0.782 1.00 93.94 117 GLN A O 1
ATOM 956 N N . PHE A 1 118 ? -8.797 6.252 1.013 1.00 93.75 118 PHE A N 1
ATOM 957 C CA . PHE A 1 118 ? -9.167 5.633 2.294 1.00 93.75 118 PHE A CA 1
ATOM 958 C C . PHE A 1 118 ? -9.412 6.677 3.382 1.00 93.75 118 PHE A C 1
ATOM 960 O O . PHE A 1 118 ? -10.304 6.524 4.221 1.00 93.75 118 PHE A O 1
ATOM 967 N N . LYS A 1 119 ? -8.629 7.758 3.351 1.00 91.50 119 LYS A N 1
ATOM 968 C CA . LYS A 1 119 ? -8.817 8.908 4.232 1.00 91.50 119 LYS A CA 1
ATOM 969 C C . LYS A 1 119 ? -10.110 9.653 3.913 1.00 91.50 119 LYS A C 1
ATOM 971 O O . LYS A 1 119 ? -10.842 9.993 4.839 1.00 91.50 119 LYS A O 1
ATOM 976 N N . GLN A 1 120 ? -10.392 9.901 2.635 1.00 92.31 120 GLN A N 1
ATOM 977 C CA . GLN A 1 120 ? -11.607 10.600 2.196 1.00 92.31 120 GLN A CA 1
ATOM 978 C C . GLN A 1 120 ? -12.878 9.822 2.548 1.00 92.31 120 GLN A C 1
ATOM 980 O O . GLN A 1 120 ? -13.815 10.397 3.093 1.00 92.31 120 GLN A O 1
ATOM 985 N N . ASP A 1 121 ? -12.859 8.507 2.351 1.00 94.38 121 ASP A N 1
ATOM 986 C CA . ASP A 1 121 ? -13.957 7.608 2.711 1.00 94.38 121 ASP A CA 1
ATOM 987 C C . ASP A 1 121 ? -14.062 7.362 4.226 1.00 94.38 121 ASP A C 1
ATOM 989 O O . ASP A 1 121 ? -14.967 6.671 4.699 1.00 94.38 121 ASP A O 1
ATOM 993 N N . GLY A 1 122 ? -13.118 7.893 5.007 1.00 93.38 122 GLY A N 1
ATOM 994 C CA . GLY A 1 122 ? -13.084 7.750 6.454 1.00 93.38 122 GLY A CA 1
ATOM 995 C C . GLY A 1 122 ? -12.833 6.318 6.926 1.00 93.38 122 GLY A C 1
ATOM 996 O O . GLY A 1 122 ? -13.199 6.004 8.059 1.00 93.38 122 GLY A O 1
ATOM 997 N N . VAL A 1 123 ? -12.223 5.463 6.101 1.00 92.88 123 VAL A N 1
ATOM 998 C CA . VAL A 1 123 ? -11.891 4.064 6.428 1.00 92.88 123 VAL A CA 1
ATOM 999 C C . VAL A 1 123 ? -10.446 3.881 6.891 1.00 92.88 123 VAL A C 1
ATOM 1001 O O . VAL A 1 123 ? -10.139 2.875 7.527 1.00 92.88 123 VAL A O 1
ATOM 1004 N N . GLY A 1 124 ? -9.579 4.865 6.653 1.00 91.94 124 GLY A N 1
ATOM 1005 C CA . GLY A 1 124 ? -8.201 4.867 7.134 1.00 91.94 124 GLY A CA 1
ATOM 1006 C C . GLY A 1 124 ? -7.670 6.268 7.407 1.00 91.94 124 GLY A C 1
ATOM 1007 O O . GLY A 1 124 ? -8.298 7.266 7.064 1.00 91.94 124 GLY A O 1
ATOM 1008 N N . THR A 1 125 ? -6.521 6.345 8.066 1.00 90.50 125 THR A N 1
ATOM 1009 C CA . THR A 1 125 ? -5.830 7.600 8.369 1.00 90.50 125 THR A CA 1
ATOM 1010 C C . THR A 1 125 ? -4.328 7.388 8.230 1.00 90.50 125 THR A C 1
ATOM 1012 O O . THR A 1 125 ? -3.812 6.334 8.588 1.00 90.50 125 THR A O 1
ATOM 1015 N N . LEU A 1 126 ? -3.621 8.397 7.721 1.00 86.94 126 LEU A N 1
ATOM 1016 C CA . LEU A 1 126 ? -2.160 8.422 7.732 1.00 86.94 126 LEU A CA 1
ATOM 1017 C C . LEU A 1 126 ? -1.688 8.961 9.086 1.00 86.94 126 LEU A C 1
ATOM 1019 O O . LEU A 1 126 ? -2.021 10.092 9.449 1.00 86.94 126 LEU A O 1
ATOM 1023 N N . HIS A 1 127 ? -0.926 8.158 9.816 1.00 82.88 127 HIS A N 1
ATOM 1024 C CA . HIS A 1 127 ? -0.324 8.497 11.100 1.00 82.88 127 HIS A CA 1
ATOM 1025 C C . HIS A 1 127 ? 1.191 8.563 10.962 1.00 82.88 127 HIS A C 1
ATOM 1027 O O . HIS A 1 127 ? 1.784 7.779 10.230 1.00 82.88 127 HIS A O 1
ATOM 1033 N N . LYS A 1 128 ? 1.825 9.475 11.697 1.00 78.75 128 LYS A N 1
ATOM 1034 C CA . LYS A 1 128 ? 3.269 9.422 11.919 1.00 78.75 128 LYS A CA 1
ATOM 1035 C C . LYS A 1 128 ? 3.542 8.456 13.067 1.00 78.75 128 LYS A C 1
ATOM 1037 O O . LYS A 1 128 ? 2.924 8.600 14.123 1.00 78.75 128 LYS A O 1
ATOM 1042 N N . LEU A 1 129 ? 4.466 7.521 12.873 1.00 66.38 129 LEU A N 1
ATOM 1043 C CA . LEU A 1 129 ? 4.993 6.685 13.944 1.00 66.38 129 LEU A CA 1
ATOM 1044 C C . LEU A 1 129 ? 5.554 7.586 15.047 1.00 66.38 129 LEU A C 1
ATOM 1046 O O . LEU A 1 129 ? 6.471 8.378 14.820 1.00 66.38 129 LEU A O 1
ATOM 1050 N N . GLN A 1 130 ? 4.977 7.486 16.240 1.00 57.44 130 GLN A N 1
ATOM 1051 C CA . GLN A 1 130 ? 5.572 8.058 17.439 1.00 57.44 130 GLN A CA 1
ATOM 1052 C C . GLN A 1 130 ? 6.552 7.010 17.969 1.00 57.44 130 GLN A C 1
ATOM 1054 O O . GLN A 1 130 ? 6.131 5.920 18.346 1.00 57.44 130 GLN A O 1
ATO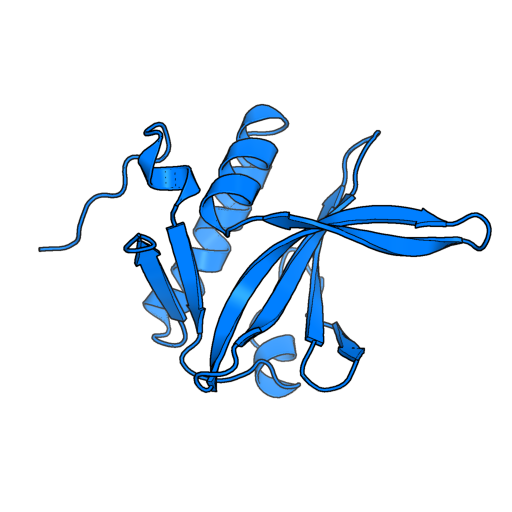M 1059 N N . LYS A 1 131 ? 7.852 7.306 17.882 1.00 48.66 131 LYS A N 1
ATOM 1060 C CA . LYS A 1 131 ? 8.887 6.519 18.561 1.00 48.66 131 LYS A CA 1
ATOM 1061 C C . LYS A 1 131 ? 8.844 6.776 20.060 1.00 48.66 131 LYS A C 1
ATOM 1063 O O . LYS A 1 131 ? 8.580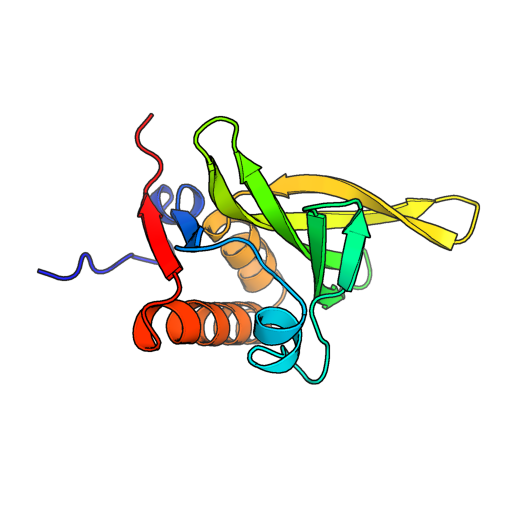 7.944 20.427 1.00 48.66 131 LYS A O 1
#

Organism: NCBI:txid81857

Secondary structure (DSSP, 8-state):
------TTSGGGGGEEEEESS---HHHHHHS-BTTB--EEEETTEEEEEEEE-SS-EEEEEEEE-TTSPEEEEEEEEEE-TTS-EEEEEEE-HHHHHHHHHHH-HHHHHHHHHHHHHHHHTTSEEEEE---